Protein AF-A0A6J6P4S2-F1 (afdb_monomer)

Structure (mmCIF, N/CA/C/O backbone):
data_AF-A0A6J6P4S2-F1
#
_entry.id   AF-A0A6J6P4S2-F1
#
loop_
_atom_site.group_PDB
_atom_site.id
_atom_site.type_symbol
_atom_site.label_atom_id
_atom_site.label_alt_id
_atom_site.label_comp_id
_atom_site.label_asym_id
_atom_site.label_entity_id
_atom_site.label_seq_id
_atom_site.pdbx_PDB_ins_code
_atom_site.Cartn_x
_atom_site.Cartn_y
_atom_site.Cartn_z
_atom_site.occupancy
_atom_site.B_iso_or_equiv
_atom_site.auth_seq_id
_atom_site.auth_comp_id
_atom_site.auth_asym_id
_atom_site.auth_atom_id
_atom_site.pdbx_PDB_model_num
ATOM 1 N N . MET A 1 1 ? 9.808 19.363 -23.163 1.00 36.25 1 MET A N 1
ATOM 2 C CA . MET A 1 1 ? 9.182 18.756 -21.970 1.00 36.25 1 MET A CA 1
ATOM 3 C C . MET A 1 1 ? 8.157 17.735 -22.447 1.00 36.25 1 MET A C 1
ATOM 5 O O . MET A 1 1 ? 7.124 18.127 -22.968 1.00 36.25 1 MET A O 1
ATOM 9 N N . SER A 1 2 ? 8.494 16.445 -22.416 1.00 40.38 2 SER A N 1
ATOM 10 C CA . SER A 1 2 ? 7.607 15.367 -22.874 1.00 40.38 2 SER A CA 1
ATOM 11 C C . SER A 1 2 ? 6.705 14.956 -21.709 1.00 40.38 2 SER A C 1
ATOM 13 O O . SER A 1 2 ? 7.163 14.273 -20.796 1.00 40.38 2 SER A O 1
ATOM 15 N N . ASN A 1 3 ? 5.440 15.380 -21.730 1.00 46.91 3 ASN A N 1
ATOM 16 C CA . ASN A 1 3 ? 4.403 14.812 -20.868 1.00 46.91 3 ASN A CA 1
ATOM 17 C C . ASN A 1 3 ? 4.310 13.310 -21.174 1.00 46.91 3 ASN A C 1
ATOM 19 O O . ASN A 1 3 ? 3.994 12.947 -22.310 1.00 46.91 3 ASN A O 1
ATOM 23 N N . GLY A 1 4 ? 4.621 12.461 -20.188 1.00 50.09 4 GLY A N 1
ATOM 24 C CA . GLY A 1 4 ? 4.665 10.996 -20.289 1.00 50.09 4 GLY A CA 1
ATOM 25 C C . GLY A 1 4 ? 3.304 10.372 -20.599 1.00 50.09 4 GLY A C 1
ATOM 26 O O . GLY A 1 4 ? 2.688 9.734 -19.755 1.00 50.09 4 GLY A O 1
ATOM 27 N N . SER A 1 5 ? 2.820 10.577 -21.819 1.00 51.53 5 SER A N 1
ATOM 28 C CA . SER A 1 5 ? 1.611 9.961 -22.347 1.00 51.53 5 SER A CA 1
ATOM 29 C C . SER A 1 5 ? 1.979 8.582 -22.885 1.00 51.53 5 SER A C 1
ATOM 31 O O . SER A 1 5 ? 2.667 8.465 -23.898 1.00 51.53 5 SER A O 1
ATOM 33 N N . VAL A 1 6 ? 1.531 7.523 -22.206 1.00 58.12 6 VAL A N 1
ATOM 34 C CA . VAL A 1 6 ? 1.557 6.167 -22.768 1.00 58.12 6 VAL A CA 1
ATOM 35 C C . VAL A 1 6 ? 0.543 6.150 -23.912 1.00 58.12 6 VAL A C 1
ATOM 37 O O . VAL A 1 6 ? -0.662 6.106 -23.688 1.00 58.12 6 VAL A O 1
ATOM 40 N N . LYS A 1 7 ? 1.029 6.292 -25.149 1.00 63.91 7 LYS A N 1
ATOM 41 C CA . LYS A 1 7 ? 0.188 6.344 -26.359 1.00 63.91 7 LYS A CA 1
ATOM 42 C C . LYS A 1 7 ? -0.118 4.964 -26.944 1.00 63.91 7 LYS A C 1
ATOM 44 O O . LYS A 1 7 ? -0.935 4.863 -27.857 1.00 63.91 7 LYS A O 1
ATOM 49 N N . SER A 1 8 ? 0.542 3.913 -26.460 1.00 71.56 8 SER A N 1
ATOM 50 C CA . SER A 1 8 ? 0.258 2.541 -26.871 1.00 71.56 8 SER A CA 1
ATOM 51 C C . SER A 1 8 ? -0.998 2.026 -26.171 1.00 71.56 8 SER A C 1
ATOM 53 O O . SER A 1 8 ? -1.245 2.307 -24.998 1.00 71.56 8 SER A O 1
ATOM 55 N N . LYS A 1 9 ? -1.808 1.252 -26.899 1.00 79.62 9 LYS A N 1
ATOM 56 C CA . LYS A 1 9 ? -2.902 0.502 -26.279 1.00 79.62 9 LYS A CA 1
ATOM 57 C C . LYS A 1 9 ? -2.295 -0.565 -25.358 1.00 79.62 9 LYS A C 1
ATOM 59 O O . LYS A 1 9 ? -1.359 -1.240 -25.793 1.00 79.62 9 LYS A O 1
ATOM 64 N N . PRO A 1 10 ? -2.806 -0.740 -24.127 1.00 85.31 10 PRO A N 1
ATOM 65 C CA . PRO A 1 10 ? -2.378 -1.835 -23.270 1.00 85.31 10 PRO A CA 1
ATOM 66 C C . PRO A 1 10 ? -2.580 -3.177 -23.977 1.00 85.31 10 PRO A C 1
ATOM 68 O O . PRO A 1 10 ? -3.639 -3.419 -24.556 1.00 85.31 10 PRO A O 1
ATOM 71 N N . VAL A 1 11 ? -1.572 -4.047 -23.915 1.00 87.69 11 VAL A N 1
ATOM 72 C CA . VAL A 1 11 ? -1.659 -5.420 -24.443 1.00 87.69 11 VAL A CA 1
ATOM 73 C C . VAL A 1 11 ? -2.612 -6.272 -23.596 1.00 87.69 11 VAL A C 1
ATOM 75 O O . VAL A 1 11 ? -3.250 -7.189 -24.104 1.00 87.69 11 VAL A O 1
ATOM 78 N N . SER A 1 12 ? -2.753 -5.946 -22.309 1.00 88.75 12 SER A N 1
ATOM 79 C CA . SER A 1 12 ? -3.720 -6.562 -21.402 1.00 88.75 12 SER A CA 1
ATOM 80 C C . SER A 1 12 ? -4.215 -5.566 -20.350 1.00 88.75 12 SER A C 1
ATOM 82 O O . SER A 1 12 ? -3.579 -4.542 -20.092 1.00 88.75 12 SER A O 1
ATOM 84 N N . LEU A 1 13 ? -5.378 -5.865 -19.767 1.00 90.56 13 LEU A N 1
ATOM 85 C CA . LEU A 1 13 ? -5.999 -5.109 -18.682 1.00 90.56 13 LEU A CA 1
ATOM 86 C C . LEU A 1 13 ? -6.440 -6.094 -17.602 1.00 90.56 13 LEU A C 1
ATOM 88 O O . LEU A 1 13 ? -7.450 -6.780 -17.748 1.00 90.56 13 LEU A O 1
ATOM 92 N N . GLU A 1 14 ? -5.671 -6.170 -16.522 1.00 92.75 14 GLU A N 1
ATOM 93 C CA . GLU A 1 14 ? -5.964 -7.093 -15.431 1.00 92.75 14 GLU A CA 1
ATOM 94 C C . GLU A 1 14 ? -6.946 -6.480 -14.427 1.00 92.75 14 GLU A C 1
ATOM 96 O O . GLU A 1 14 ? -6.830 -5.301 -14.082 1.00 92.75 14 GLU A O 1
ATOM 101 N N . PRO A 1 15 ? -7.873 -7.274 -13.868 1.00 91.19 15 PRO A N 1
ATOM 102 C CA . PRO A 1 15 ? -8.860 -6.775 -12.912 1.00 91.19 15 PRO A CA 1
ATOM 103 C C . PRO A 1 15 ? -8.263 -6.470 -11.528 1.00 91.19 15 PRO A C 1
ATOM 105 O O . PRO A 1 15 ? -8.919 -5.850 -10.693 1.00 91.19 15 PRO A O 1
ATOM 108 N N . LYS A 1 1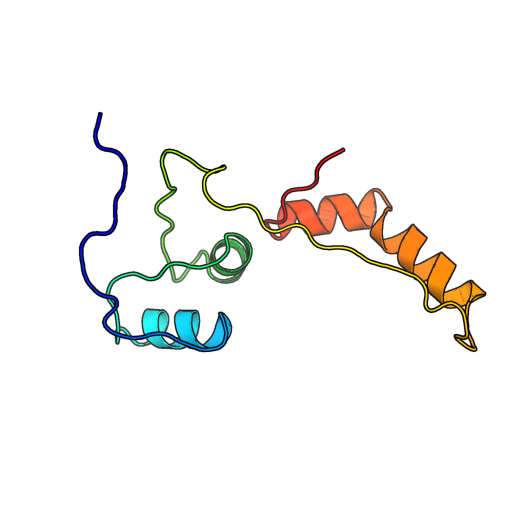6 ? -7.048 -6.957 -11.242 1.00 91.88 16 LYS A N 1
ATOM 109 C CA . LYS A 1 16 ? -6.364 -6.816 -9.950 1.00 91.88 16 LYS A CA 1
ATOM 110 C C . LYS A 1 16 ? -4.873 -6.579 -10.165 1.00 91.88 16 LYS A C 1
ATOM 112 O O . LYS A 1 16 ? -4.260 -7.243 -10.998 1.00 91.88 16 LYS A O 1
ATOM 117 N N . ALA A 1 17 ? -4.273 -5.733 -9.327 1.00 91.25 17 ALA A N 1
ATOM 118 C CA . ALA A 1 17 ? -2.838 -5.432 -9.364 1.00 91.25 17 ALA A CA 1
ATOM 119 C C . ALA A 1 17 ? -1.950 -6.687 -9.253 1.00 91.25 17 ALA A C 1
ATOM 121 O O . ALA A 1 17 ? -0.921 -6.784 -9.914 1.00 91.25 17 ALA A O 1
ATOM 122 N N . SER A 1 18 ? -2.376 -7.703 -8.492 1.00 92.19 18 SER A N 1
ATOM 123 C CA . SER A 1 18 ? -1.636 -8.966 -8.384 1.00 92.19 18 SER A CA 1
ATOM 124 C C . SER A 1 18 ? -1.502 -9.706 -9.720 1.00 92.19 18 SER A C 1
ATOM 126 O O . SER A 1 18 ? -0.479 -10.340 -9.955 1.00 92.19 18 SER A O 1
ATOM 128 N N . GLY A 1 19 ? -2.512 -9.619 -10.596 1.00 95.19 19 GLY A N 1
ATOM 129 C CA . GLY A 1 19 ? -2.449 -10.188 -11.946 1.00 95.19 19 GLY A CA 1
ATOM 130 C C . GLY A 1 19 ? -1.462 -9.430 -12.830 1.00 95.19 19 GLY A C 1
ATOM 131 O O . GLY A 1 19 ? -0.654 -10.049 -13.516 1.00 95.19 19 GLY A O 1
ATOM 132 N N . VAL A 1 20 ? -1.457 -8.094 -12.730 1.00 95.19 20 VAL A N 1
ATOM 133 C CA . VAL A 1 20 ? -0.499 -7.230 -13.441 1.00 95.19 20 VAL A CA 1
ATOM 134 C C . VAL A 1 20 ? 0.941 -7.614 -13.091 1.00 95.19 20 VAL A C 1
ATOM 136 O O . VAL A 1 20 ? 1.758 -7.839 -13.981 1.00 95.19 20 VAL A O 1
ATOM 139 N N . ILE A 1 21 ? 1.241 -7.741 -11.793 1.00 95.31 21 ILE A N 1
ATOM 140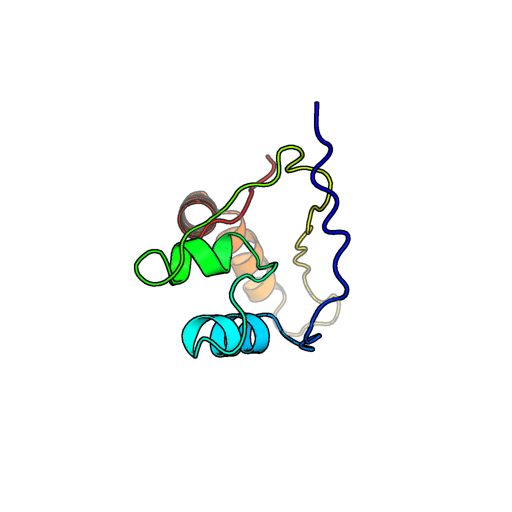 C CA . ILE A 1 21 ? 2.571 -8.128 -11.307 1.00 95.31 21 ILE A CA 1
ATOM 141 C C . ILE A 1 21 ? 2.948 -9.530 -11.790 1.00 95.31 21 ILE A C 1
ATOM 143 O O . ILE A 1 21 ? 4.063 -9.719 -12.267 1.00 95.31 21 ILE A O 1
ATOM 147 N N . ALA A 1 22 ? 2.032 -10.500 -11.722 1.00 94.75 22 ALA A N 1
ATOM 148 C CA . ALA A 1 22 ? 2.308 -11.860 -12.176 1.00 94.75 22 ALA A CA 1
ATOM 149 C C . ALA A 1 22 ? 2.705 -11.905 -13.660 1.00 94.75 22 ALA A C 1
ATOM 151 O O . ALA A 1 22 ? 3.667 -12.589 -14.005 1.00 94.75 22 ALA A O 1
ATOM 152 N N . LYS A 1 23 ? 2.009 -11.163 -14.529 1.00 95.12 23 LYS A N 1
ATOM 153 C CA . LYS A 1 23 ? 2.325 -11.094 -15.964 1.00 95.12 23 LYS A CA 1
ATOM 154 C C . LYS A 1 23 ? 3.659 -10.419 -16.246 1.00 95.12 23 LYS A C 1
ATOM 156 O O . LYS A 1 23 ? 4.436 -10.919 -17.054 1.00 95.1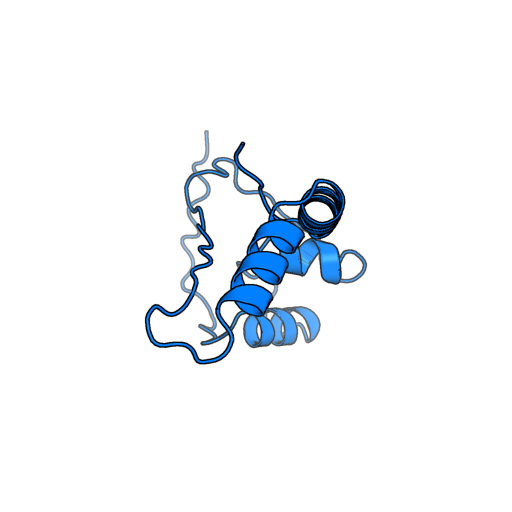2 23 LYS A O 1
ATOM 161 N N . LEU A 1 24 ? 3.950 -9.324 -15.543 1.00 95.00 24 LEU A N 1
ATOM 162 C CA . LEU A 1 24 ? 5.242 -8.647 -15.642 1.00 95.00 24 LEU A CA 1
ATOM 163 C C . LEU A 1 24 ? 6.389 -9.585 -15.237 1.00 95.00 24 LEU A C 1
ATOM 165 O O . LEU A 1 24 ? 7.379 -9.697 -15.950 1.00 95.00 24 LEU A O 1
ATOM 169 N N . MET A 1 25 ? 6.240 -10.306 -14.123 1.00 93.19 25 MET A N 1
ATOM 170 C CA . MET A 1 25 ? 7.262 -11.241 -13.637 1.00 93.19 25 MET A CA 1
ATOM 171 C C . MET A 1 25 ? 7.462 -12.453 -14.555 1.00 93.19 25 MET A C 1
ATOM 173 O O . MET A 1 25 ? 8.562 -12.994 -14.611 1.00 93.19 25 MET A O 1
ATOM 177 N N . GLN A 1 26 ? 6.415 -12.879 -15.264 1.00 94.75 26 GLN A N 1
ATOM 178 C CA . GLN A 1 26 ? 6.477 -13.957 -16.256 1.00 94.75 26 GLN A CA 1
ATOM 179 C C . GLN A 1 26 ? 6.995 -13.487 -17.625 1.00 94.75 26 GLN A C 1
ATOM 181 O O . GLN A 1 26 ? 7.203 -14.317 -18.506 1.00 94.75 26 GLN A O 1
ATOM 186 N N . GLY A 1 27 ? 7.216 -12.180 -17.815 1.00 93.06 27 GLY A N 1
ATOM 187 C CA . GLY A 1 27 ? 7.669 -11.616 -19.087 1.00 93.06 27 GLY A CA 1
ATOM 188 C C . GLY A 1 27 ? 6.588 -11.569 -20.170 1.00 93.06 27 GLY A C 1
ATOM 189 O O . GLY A 1 27 ? 6.909 -11.413 -21.342 1.00 93.06 27 GLY A O 1
ATOM 190 N N . GLU A 1 28 ? 5.307 -11.688 -19.805 1.00 94.19 28 GLU A N 1
ATOM 191 C CA . GLU A 1 28 ? 4.195 -11.527 -20.756 1.00 94.19 28 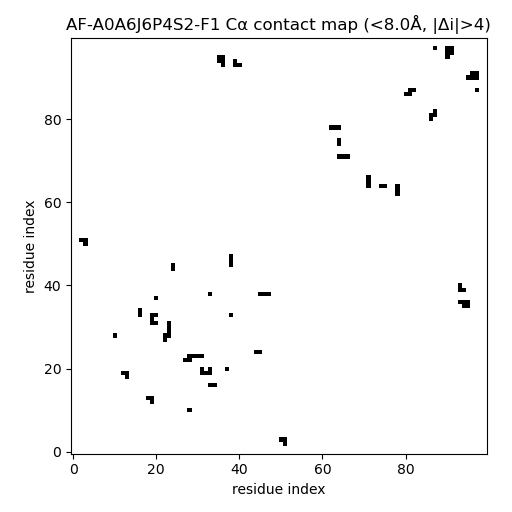GLU A CA 1
ATOM 192 C C . GLU A 1 28 ? 4.045 -10.073 -21.236 1.00 94.19 28 GLU A C 1
ATOM 194 O O . GLU A 1 28 ? 3.429 -9.813 -22.270 1.00 94.19 28 GLU A O 1
ATOM 199 N N . VAL A 1 29 ? 4.582 -9.119 -20.470 1.00 93.31 29 VAL A N 1
ATOM 200 C CA . VAL A 1 29 ? 4.648 -7.694 -20.805 1.00 93.31 29 VAL A CA 1
ATOM 201 C C . VAL A 1 29 ? 6.006 -7.127 -20.400 1.00 93.31 29 VAL A C 1
ATOM 203 O O . VAL A 1 29 ? 6.561 -7.521 -19.376 1.00 93.31 29 VAL A O 1
ATOM 206 N N . ASP A 1 30 ? 6.508 -6.150 -21.157 1.00 90.94 30 ASP A N 1
ATOM 207 C CA . ASP A 1 30 ? 7.793 -5.492 -20.866 1.00 90.94 30 ASP A CA 1
ATOM 208 C C . ASP A 1 30 ? 7.699 -4.450 -19.740 1.00 90.94 30 ASP A C 1
ATOM 210 O O . ASP A 1 30 ? 8.682 -4.132 -19.071 1.00 90.94 30 ASP A O 1
ATOM 214 N N . ALA A 1 31 ? 6.511 -3.871 -19.553 1.00 92.38 31 ALA A N 1
ATOM 215 C CA . ALA A 1 31 ? 6.243 -2.837 -18.565 1.00 92.38 31 ALA A CA 1
ATOM 216 C C . ALA A 1 31 ? 4.781 -2.882 -18.119 1.00 92.38 31 ALA A C 1
ATOM 218 O O . ALA A 1 31 ? 3.891 -3.277 -18.875 1.00 92.38 31 ALA A O 1
ATOM 219 N N . ALA A 1 32 ? 4.528 -2.421 -16.897 1.00 92.62 32 ALA A N 1
ATOM 220 C CA . ALA A 1 32 ? 3.187 -2.337 -16.351 1.00 92.62 32 ALA A CA 1
ATOM 221 C C . ALA A 1 32 ? 3.012 -1.116 -15.442 1.00 92.62 32 ALA A C 1
ATOM 223 O O . ALA A 1 32 ? 3.950 -0.683 -14.775 1.00 92.62 32 ALA A O 1
ATOM 224 N N . ILE A 1 33 ? 1.789 -0.585 -15.395 1.00 90.38 33 ILE A N 1
ATOM 225 C CA . ILE A 1 33 ? 1.400 0.445 -14.428 1.00 90.38 33 ILE A CA 1
ATOM 226 C C . ILE A 1 33 ? 0.970 -0.271 -13.148 1.00 90.38 33 ILE A C 1
ATOM 228 O O . ILE A 1 33 ? 0.007 -1.036 -13.154 1.00 90.38 33 ILE A O 1
ATOM 232 N N . VAL A 1 34 ? 1.699 -0.033 -12.061 1.00 90.50 34 VAL A N 1
ATOM 233 C CA . VAL A 1 34 ? 1.516 -0.701 -10.764 1.00 90.50 34 VAL A CA 1
ATOM 234 C C . VAL A 1 34 ? 1.572 0.319 -9.629 1.00 90.50 34 VAL A C 1
ATOM 236 O O . VAL A 1 34 ? 1.956 1.470 -9.842 1.00 90.50 34 VAL A O 1
ATOM 239 N N . TYR A 1 35 ? 1.194 -0.084 -8.416 1.00 90.69 35 TYR A N 1
ATOM 240 C CA . TYR A 1 35 ? 1.365 0.774 -7.248 1.00 90.69 35 TYR A CA 1
ATOM 241 C C . TYR A 1 35 ? 2.818 0.750 -6.765 1.00 90.69 35 TYR A C 1
ATOM 243 O O . TYR A 1 35 ? 3.484 -0.284 -6.809 1.00 90.69 35 TYR A O 1
ATOM 251 N N . HIS A 1 36 ? 3.288 1.862 -6.196 1.00 91.44 36 HIS A N 1
ATOM 252 C CA . HIS A 1 36 ? 4.619 1.934 -5.582 1.00 91.44 36 HIS A CA 1
ATOM 253 C C . HIS A 1 36 ? 4.818 0.866 -4.485 1.00 91.44 36 HIS A C 1
ATOM 255 O O . HIS A 1 36 ? 5.894 0.289 -4.343 1.00 91.44 36 HIS A O 1
ATOM 261 N N . THR A 1 37 ? 3.756 0.507 -3.756 1.00 92.88 37 THR A N 1
ATOM 262 C CA . THR A 1 37 ? 3.784 -0.582 -2.764 1.00 92.88 37 THR A CA 1
ATOM 263 C C . THR A 1 37 ? 4.160 -1.938 -3.374 1.00 92.88 37 THR A C 1
ATOM 265 O O . THR A 1 37 ? 4.825 -2.744 -2.721 1.00 92.88 37 THR A O 1
ATOM 268 N N . ASP A 1 38 ? 3.769 -2.200 -4.627 1.00 93.75 38 ASP A N 1
ATOM 269 C CA . ASP A 1 38 ? 4.131 -3.431 -5.334 1.00 93.75 38 ASP A CA 1
ATOM 270 C C . ASP A 1 38 ? 5.616 -3.437 -5.716 1.00 93.75 38 ASP A C 1
ATOM 272 O O . ASP A 1 38 ? 6.268 -4.480 -5.623 1.00 93.75 38 ASP A O 1
ATOM 276 N N . VAL A 1 39 ? 6.169 -2.272 -6.069 1.00 93.38 39 VAL A N 1
ATOM 277 C CA . VAL A 1 39 ? 7.608 -2.084 -6.304 1.00 93.38 39 VAL A CA 1
ATOM 278 C C . VAL A 1 39 ? 8.394 -2.346 -5.030 1.00 93.38 39 VAL A C 1
ATOM 280 O O . VAL A 1 39 ? 9.293 -3.178 -5.045 1.00 93.38 39 VAL A O 1
ATOM 283 N N . VAL A 1 40 ? 8.034 -1.720 -3.906 1.00 94.31 40 VAL A N 1
ATOM 284 C CA . VAL A 1 40 ? 8.727 -1.927 -2.622 1.00 94.31 40 VAL A CA 1
ATOM 285 C C . VAL A 1 40 ? 8.753 -3.412 -2.241 1.00 94.31 40 VAL A C 1
ATOM 287 O O . VAL A 1 40 ? 9.799 -3.948 -1.854 1.00 94.31 40 VAL A O 1
ATOM 290 N N . LYS A 1 41 ? 7.623 -4.111 -2.410 1.00 93.94 41 LYS A N 1
ATOM 291 C CA . LYS A 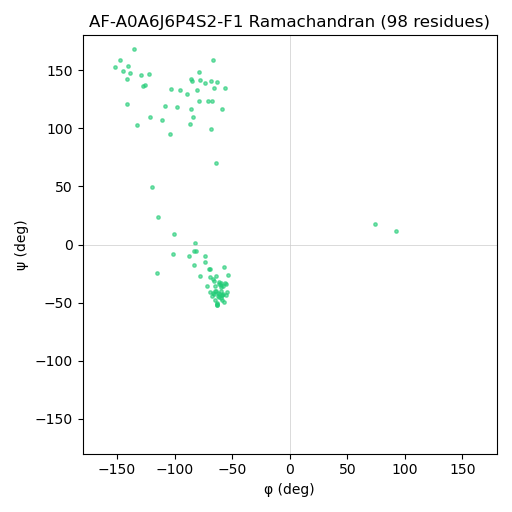1 41 ? 7.510 -5.548 -2.126 1.00 93.94 41 LYS A CA 1
ATOM 292 C C . LYS A 1 41 ? 8.379 -6.412 -3.048 1.00 93.94 41 LYS A C 1
ATOM 294 O O . LYS A 1 41 ? 8.916 -7.417 -2.591 1.00 93.94 41 LYS A O 1
ATOM 299 N N . ASN A 1 42 ? 8.533 -6.026 -4.315 1.00 93.56 42 ASN A N 1
ATOM 300 C CA . ASN A 1 42 ? 9.216 -6.811 -5.349 1.00 93.56 42 ASN A CA 1
ATOM 301 C C . ASN A 1 42 ? 10.507 -6.145 -5.869 1.00 93.56 42 ASN A C 1
ATOM 303 O O . ASN A 1 42 ? 10.953 -6.456 -6.971 1.00 93.56 42 ASN A O 1
ATOM 307 N N . HIS A 1 43 ? 11.139 -5.266 -5.084 1.00 90.94 43 HIS A N 1
ATOM 308 C CA . HIS A 1 43 ? 12.233 -4.371 -5.511 1.00 90.94 43 HIS A CA 1
ATOM 309 C C . HIS A 1 43 ? 13.465 -5.071 -6.108 1.00 90.94 43 HIS A C 1
ATOM 311 O O . HIS A 1 43 ? 14.277 -4.440 -6.776 1.00 90.94 43 HIS A O 1
ATOM 317 N N . LYS A 1 44 ? 13.637 -6.371 -5.846 1.00 93.38 44 LYS A N 1
ATOM 318 C CA . LYS A 1 44 ? 14.730 -7.183 -6.409 1.00 93.38 44 LYS A CA 1
ATOM 319 C C . LYS A 1 44 ? 14.436 -7.712 -7.812 1.00 93.38 44 LYS A C 1
ATOM 321 O O . LYS A 1 44 ? 15.352 -8.178 -8.476 1.00 93.38 44 LYS A O 1
ATOM 326 N N . LEU A 1 45 ? 13.167 -7.714 -8.213 1.00 92.19 45 LEU A N 1
ATOM 327 C CA . LEU A 1 45 ? 12.670 -8.392 -9.411 1.00 92.19 45 LEU A CA 1
ATOM 328 C C . LEU A 1 45 ? 12.137 -7.410 -10.452 1.00 92.19 45 LEU A C 1
ATOM 330 O O . LEU A 1 45 ? 12.118 -7.739 -11.632 1.00 92.19 45 LEU A O 1
ATOM 334 N N . ILE A 1 46 ? 11.720 -6.213 -10.030 1.00 92.50 46 ILE A N 1
ATOM 335 C CA . ILE A 1 46 ? 11.193 -5.187 -10.930 1.00 92.50 46 ILE A CA 1
ATOM 336 C C . ILE A 1 46 ? 11.885 -3.847 -10.698 1.00 92.50 46 ILE A C 1
ATOM 338 O O . ILE A 1 46 ? 12.238 -3.496 -9.572 1.00 92.50 46 ILE A O 1
ATOM 342 N N . LYS A 1 47 ? 12.062 -3.092 -11.783 1.00 91.31 47 LYS A N 1
ATOM 343 C CA . LYS A 1 47 ? 12.616 -1.738 -11.769 1.00 91.31 47 LYS A CA 1
ATOM 344 C C . LYS A 1 47 ? 11.491 -0.724 -11.936 1.00 91.31 47 LYS A C 1
ATOM 346 O O . LYS A 1 47 ? 10.657 -0.865 -12.826 1.00 91.31 47 LYS A O 1
ATOM 351 N N . GLU A 1 48 ? 11.502 0.312 -11.110 1.00 91.19 48 GLU A N 1
ATOM 352 C CA . GLU A 1 48 ? 10.543 1.412 -11.197 1.00 91.19 48 GLU A CA 1
ATOM 353 C C . GLU A 1 48 ? 10.993 2.475 -12.203 1.00 91.19 48 GLU A C 1
ATOM 355 O O . GLU A 1 48 ? 12.176 2.819 -12.290 1.00 91.19 48 GLU A O 1
ATOM 360 N N . ILE A 1 49 ? 10.027 3.006 -12.951 1.00 89.75 49 ILE A N 1
ATOM 361 C CA . ILE A 1 49 ? 10.167 4.229 -13.738 1.00 89.75 49 ILE A CA 1
ATOM 362 C C . ILE A 1 49 ? 9.103 5.188 -13.217 1.00 89.75 49 ILE A C 1
ATOM 364 O O . ILE A 1 49 ? 7.909 4.964 -13.414 1.00 89.75 49 ILE A O 1
ATOM 368 N N . GLU A 1 50 ? 9.533 6.237 -12.521 1.00 84.56 50 GLU A N 1
ATOM 369 C CA . GLU A 1 50 ? 8.610 7.219 -11.961 1.00 84.56 50 GLU A CA 1
ATOM 370 C C . GLU A 1 50 ? 8.026 8.115 -13.060 1.00 84.56 50 GLU A C 1
ATOM 372 O O . GLU A 1 50 ? 8.733 8.583 -13.958 1.00 84.56 50 GLU A O 1
ATOM 377 N N . PHE A 1 51 ? 6.730 8.409 -12.961 1.00 82.12 51 PHE A N 1
ATOM 378 C CA . PHE A 1 51 ? 6.119 9.452 -13.778 1.00 82.12 51 PHE A CA 1
ATOM 379 C C . PHE A 1 51 ? 6.642 10.828 -13.356 1.00 82.12 51 PHE A C 1
ATOM 381 O O . PHE A 1 51 ? 6.766 11.118 -12.166 1.00 82.12 51 PHE A O 1
ATOM 388 N N . SER A 1 52 ? 6.889 11.705 -14.335 1.00 84.00 52 SER A N 1
ATOM 389 C CA . SER A 1 52 ? 7.300 13.092 -14.073 1.00 84.00 52 SER A CA 1
ATOM 390 C C . SER A 1 52 ? 6.264 13.856 -13.246 1.00 84.00 52 SER A C 1
ATOM 392 O O . SER A 1 52 ? 6.624 14.686 -12.416 1.00 84.00 52 SER A O 1
ATOM 394 N N . ASP A 1 53 ? 4.981 13.558 -13.463 1.00 82.75 53 ASP A N 1
ATOM 395 C CA . ASP A 1 53 ? 3.879 14.036 -12.635 1.00 82.75 53 ASP A CA 1
ATOM 396 C C . ASP A 1 53 ? 3.381 12.902 -11.729 1.00 82.75 53 ASP A C 1
ATOM 398 O O . ASP A 1 53 ? 2.555 12.077 -12.121 1.00 82.75 53 ASP A O 1
ATOM 402 N N . ARG A 1 54 ? 3.892 12.867 -10.494 1.00 73.62 54 ARG A N 1
ATOM 403 C CA . ARG A 1 54 ? 3.492 11.884 -9.475 1.00 73.62 54 ARG A CA 1
ATOM 404 C C . ARG A 1 54 ? 2.102 12.141 -8.887 1.00 73.62 54 ARG A C 1
ATOM 406 O O . ARG A 1 54 ? 1.593 11.289 -8.164 1.00 73.62 54 ARG A O 1
ATOM 413 N N . PHE A 1 55 ? 1.484 13.285 -9.178 1.00 72.56 55 PHE A N 1
ATOM 414 C CA . PHE A 1 55 ? 0.161 13.648 -8.668 1.00 72.56 55 PHE A CA 1
ATOM 415 C C . PHE A 1 55 ? -0.952 1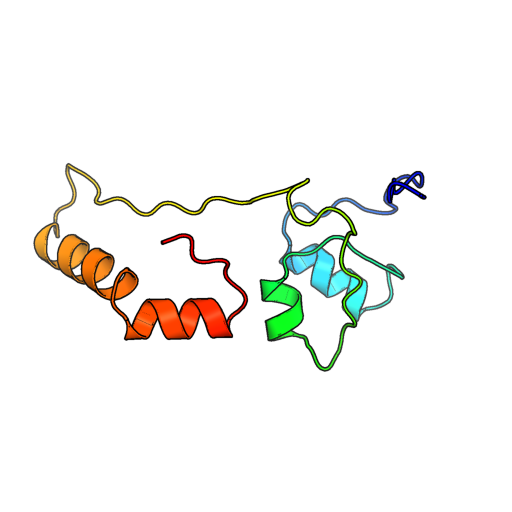3.439 -9.696 1.00 72.56 55 PHE A C 1
ATOM 417 O O . PHE A 1 55 ? -2.126 13.491 -9.325 1.00 72.56 55 PHE A O 1
ATOM 424 N N . ALA A 1 56 ? -0.600 13.119 -10.946 1.00 71.50 56 ALA A N 1
ATOM 425 C CA . ALA A 1 56 ? -1.545 12.763 -12.003 1.00 71.50 56 ALA A CA 1
ATOM 426 C C . ALA A 1 56 ? -2.495 11.617 -11.604 1.00 71.50 56 ALA A C 1
ATOM 428 O O . ALA A 1 56 ? -3.613 11.532 -12.108 1.00 71.50 56 ALA A O 1
ATOM 429 N N . SER A 1 57 ? -2.071 10.746 -10.681 1.00 70.94 57 SER A N 1
ATOM 430 C CA . SER A 1 57 ? -2.918 9.723 -10.075 1.00 70.94 57 SER A CA 1
ATOM 431 C C . SER A 1 57 ? -2.598 9.582 -8.589 1.00 70.94 57 SER A C 1
ATOM 433 O O . SER A 1 57 ? -1.470 9.274 -8.213 1.00 70.94 57 SER A O 1
ATOM 435 N N . SER A 1 58 ? -3.597 9.801 -7.729 1.00 77.25 58 SER A N 1
ATOM 436 C CA . SER A 1 58 ? -3.482 9.583 -6.283 1.00 77.25 58 SER A CA 1
ATOM 437 C C . SER A 1 58 ? -4.590 8.656 -5.793 1.00 77.25 58 SER A C 1
ATOM 439 O O . SER A 1 58 ? -5.748 8.785 -6.185 1.00 77.25 5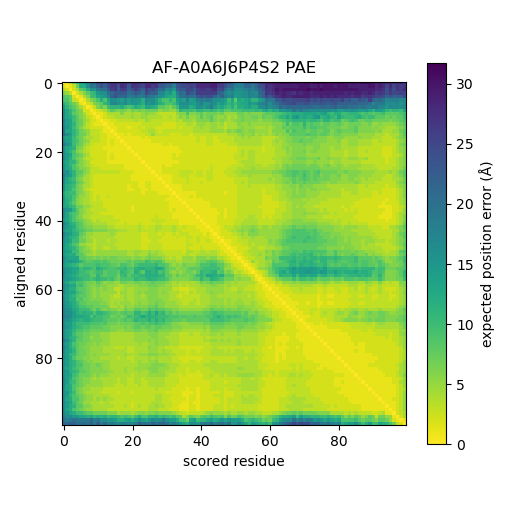8 SER A O 1
ATOM 441 N N . THR A 1 59 ? -4.234 7.707 -4.923 1.00 82.19 59 THR A N 1
ATOM 442 C CA . THR A 1 59 ? -5.193 6.796 -4.282 1.00 82.19 59 THR A CA 1
ATOM 443 C C . THR A 1 59 ? -5.331 7.173 -2.813 1.00 82.19 59 THR A C 1
ATOM 445 O O . THR A 1 59 ? -4.354 7.137 -2.067 1.00 82.19 59 THR A O 1
ATOM 448 N N . ARG A 1 60 ? -6.543 7.546 -2.389 1.00 87.56 60 ARG A N 1
ATOM 449 C CA . ARG A 1 60 ? -6.857 7.831 -0.983 1.00 87.56 60 ARG A CA 1
ATOM 450 C C . ARG A 1 60 ? -7.506 6.609 -0.344 1.00 87.56 60 ARG A C 1
ATOM 452 O O . ARG A 1 60 ? -8.581 6.192 -0.762 1.00 87.56 60 ARG A O 1
ATOM 459 N N . TYR A 1 61 ? -6.856 6.067 0.682 1.00 88.81 61 TYR A N 1
ATOM 460 C CA . TYR A 1 61 ? -7.387 4.976 1.495 1.00 88.81 61 TYR A CA 1
ATOM 461 C C . TYR A 1 61 ? -8.064 5.542 2.743 1.00 88.81 61 TYR A C 1
ATOM 463 O O . TYR A 1 61 ? -7.509 6.401 3.426 1.00 88.81 61 TYR A O 1
ATOM 471 N N . SE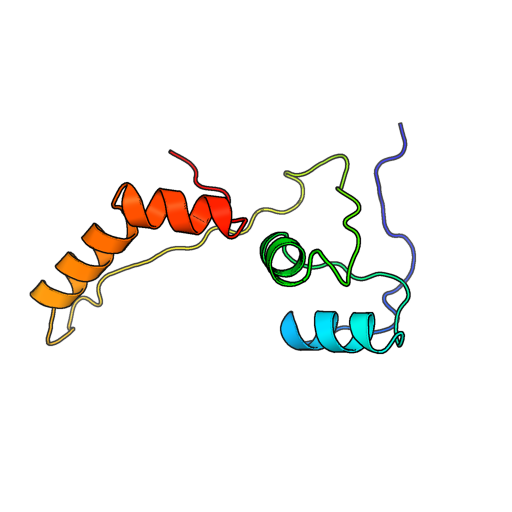R A 1 62 ? -9.266 5.061 3.047 1.00 91.56 62 SER A N 1
ATOM 472 C CA . SER A 1 62 ? -10.030 5.474 4.224 1.00 91.56 62 SER A CA 1
ATOM 473 C C . SER A 1 62 ? -10.362 4.271 5.095 1.00 91.56 62 SER A C 1
ATOM 475 O O . SER A 1 62 ? -10.584 3.171 4.596 1.00 91.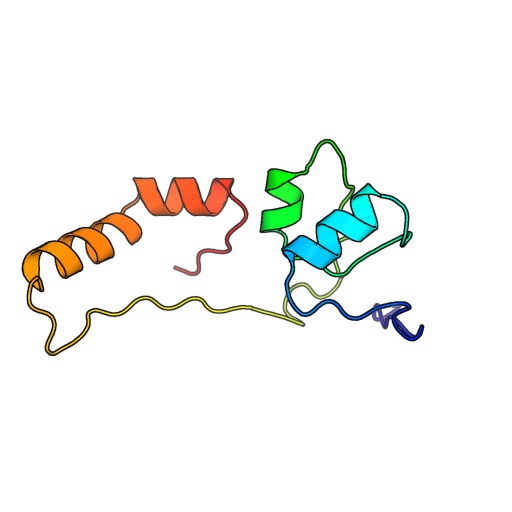56 62 SER A O 1
ATOM 477 N N . ILE A 1 63 ? -10.406 4.496 6.406 1.00 93.19 63 ILE A N 1
ATOM 478 C CA . ILE A 1 63 ? -10.818 3.511 7.404 1.00 93.19 63 ILE A CA 1
ATOM 479 C C . ILE A 1 63 ? -11.912 4.126 8.279 1.00 93.19 63 ILE A C 1
ATOM 481 O O . ILE A 1 63 ? -11.807 5.284 8.686 1.00 93.19 63 ILE A O 1
ATOM 485 N N . ALA A 1 64 ? -12.964 3.358 8.558 1.00 94.25 64 ALA A N 1
ATOM 486 C CA . ALA A 1 64 ? -14.103 3.793 9.359 1.00 94.25 64 ALA A CA 1
ATOM 487 C C . ALA A 1 64 ? -14.580 2.674 10.291 1.00 94.25 64 ALA A C 1
ATOM 489 O O . ALA A 1 64 ? -14.399 1.489 10.010 1.00 94.25 64 ALA A O 1
ATOM 490 N N . ILE A 1 65 ? -15.206 3.064 11.403 1.00 96.94 65 ILE A N 1
ATOM 491 C CA . ILE A 1 65 ? -15.866 2.137 12.325 1.00 96.94 65 ILE A CA 1
ATOM 492 C C . ILE A 1 65 ? -17.311 1.962 11.866 1.00 96.94 65 ILE A C 1
ATOM 494 O O . ILE A 1 65 ? -18.028 2.944 11.680 1.00 96.94 65 ILE A O 1
ATOM 498 N N . ILE A 1 66 ? -17.743 0.711 11.731 1.00 96.31 66 ILE A N 1
ATOM 499 C CA . ILE A 1 66 ? -19.125 0.368 11.395 1.00 96.31 66 ILE A CA 1
ATOM 500 C C . ILE A 1 66 ? -20.050 0.748 12.562 1.00 96.31 66 ILE A C 1
ATOM 502 O O . ILE A 1 66 ? -19.841 0.321 13.702 1.00 96.31 66 ILE A O 1
ATOM 506 N N . SER A 1 67 ? -21.052 1.584 12.286 1.00 94.25 67 SER A N 1
ATOM 507 C CA . SER A 1 67 ? -21.865 2.266 13.302 1.00 94.25 67 SER A CA 1
ATOM 508 C C . SER A 1 67 ? -22.727 1.322 14.141 1.00 94.25 67 SER A C 1
ATOM 510 O O . SER A 1 67 ? -22.922 1.592 15.325 1.00 94.25 67 SER A O 1
ATOM 512 N N . ASP A 1 68 ? -23.190 0.209 13.578 1.00 95.06 68 ASP A N 1
ATOM 513 C CA . ASP A 1 68 ? -23.973 -0.854 14.224 1.00 95.06 68 ASP A CA 1
ATOM 514 C C . ASP A 1 68 ? -23.121 -2.083 14.604 1.00 95.06 68 ASP A C 1
ATOM 516 O O . ASP A 1 68 ? -23.634 -3.108 15.056 1.00 95.06 68 ASP A O 1
ATOM 520 N N . GLY A 1 69 ? -21.794 -1.975 14.486 1.00 94.94 69 GLY A N 1
ATOM 521 C CA . GLY A 1 69 ? -20.871 -3.057 14.804 1.00 94.94 69 GLY A CA 1
ATOM 522 C C . GLY A 1 69 ? -20.918 -3.467 16.280 1.00 94.94 69 GLY A C 1
ATOM 523 O O . GLY A 1 69 ? -20.945 -2.629 17.182 1.00 94.94 69 GLY A O 1
ATOM 524 N N . LYS A 1 70 ? -20.846 -4.778 16.540 1.00 96.44 70 LYS A N 1
ATOM 525 C CA . LYS A 1 70 ? -20.905 -5.356 17.898 1.00 96.44 70 LYS A CA 1
ATOM 526 C C . LYS A 1 70 ? -19.659 -5.075 18.753 1.00 96.44 70 LYS A C 1
ATOM 528 O O . LYS A 1 70 ? -19.731 -5.136 19.972 1.00 96.44 70 LYS A O 1
ATOM 533 N N . GLN A 1 71 ? -18.521 -4.757 18.130 1.00 96.94 71 GLN A N 1
ATOM 534 C CA . GLN A 1 71 ? -17.215 -4.618 18.795 1.00 96.94 71 GLN A CA 1
ATOM 535 C C . GLN A 1 71 ? -16.623 -3.204 18.643 1.00 96.94 71 GLN A C 1
ATOM 537 O O . GLN A 1 71 ? -15.471 -3.041 18.244 1.00 96.94 71 GLN A O 1
ATOM 542 N N . LYS A 1 72 ? -17.403 -2.153 18.937 1.00 96.75 72 LYS A N 1
ATOM 543 C CA . LYS A 1 72 ? -16.984 -0.752 18.700 1.00 96.75 72 LYS A CA 1
ATOM 544 C C . LYS A 1 72 ? -15.716 -0.347 19.452 1.00 96.75 72 LYS A C 1
ATOM 546 O O . LYS A 1 72 ? -14.916 0.408 18.907 1.00 96.75 72 LYS A O 1
ATOM 551 N N . ALA A 1 73 ? -15.531 -0.843 20.678 1.00 96.31 73 ALA A N 1
ATOM 552 C CA . ALA A 1 73 ? -14.338 -0.555 21.474 1.00 96.31 73 ALA A CA 1
ATOM 553 C C . ALA A 1 73 ? -13.075 -1.098 20.789 1.00 96.31 73 ALA A C 1
ATOM 555 O O . ALA A 1 73 ? -12.149 -0.338 20.526 1.00 96.31 73 ALA A O 1
ATOM 556 N N . LEU A 1 74 ? -13.093 -2.374 20.389 1.00 97.81 74 LEU A N 1
ATOM 557 C CA . LEU A 1 74 ? -11.989 -2.997 19.658 1.00 97.81 74 LEU A CA 1
ATOM 558 C C . LEU A 1 74 ? -11.744 -2.322 18.301 1.00 97.81 74 LEU A C 1
ATOM 560 O O . LEU A 1 74 ? -10.600 -2.066 17.935 1.00 97.81 74 LEU A O 1
ATOM 564 N N . ALA A 1 75 ? -12.811 -1.983 17.572 1.00 97.88 75 ALA A N 1
ATOM 565 C CA . ALA A 1 75 ? -12.700 -1.256 16.310 1.00 97.88 75 ALA A CA 1
ATOM 566 C C . ALA A 1 75 ? -12.022 0.112 16.494 1.00 97.88 75 ALA A C 1
ATOM 568 O O . ALA A 1 75 ? -11.191 0.497 15.673 1.00 97.88 75 ALA A O 1
ATOM 569 N N . ARG A 1 76 ? -12.328 0.828 17.585 1.00 97.31 76 ARG A N 1
ATOM 570 C CA . ARG A 1 76 ? -11.660 2.090 17.923 1.00 97.31 76 ARG A CA 1
ATOM 571 C C . ARG A 1 76 ? -10.184 1.878 18.232 1.00 97.31 76 ARG A C 1
ATOM 573 O O . ARG A 1 76 ? -9.360 2.539 17.614 1.00 97.31 76 ARG A O 1
ATOM 580 N N . THR A 1 77 ? -9.853 0.892 19.065 1.00 97.88 77 THR A N 1
ATOM 581 C CA . THR A 1 77 ? -8.458 0.519 19.344 1.00 97.88 77 THR A CA 1
ATOM 582 C C . THR A 1 77 ? -7.682 0.204 18.064 1.00 97.88 77 THR A C 1
ATOM 584 O O . THR A 1 77 ? -6.542 0.633 17.920 1.00 97.88 77 THR A O 1
ATOM 587 N N . PHE A 1 78 ? -8.289 -0.499 17.105 1.00 97.50 78 PHE A N 1
ATOM 588 C CA . PHE A 1 78 ? -7.644 -0.798 15.828 1.00 97.50 78 PHE A CA 1
ATOM 589 C C . PHE A 1 78 ? -7.422 0.455 14.969 1.00 97.50 78 PHE A C 1
ATOM 591 O O . PHE A 1 78 ? -6.335 0.639 14.426 1.00 97.50 78 PHE A O 1
ATOM 598 N N . VAL A 1 79 ? -8.417 1.343 14.865 1.00 96.62 79 VAL A N 1
ATOM 599 C CA . VAL A 1 79 ? -8.262 2.617 14.140 1.00 96.62 79 VAL A CA 1
ATOM 600 C C . VAL A 1 79 ? -7.168 3.478 14.773 1.00 96.62 79 VAL A C 1
ATOM 602 O O . VAL A 1 79 ? -6.336 4.030 14.050 1.00 96.62 79 VAL A O 1
ATOM 605 N N . ASP A 1 80 ? -7.129 3.555 16.102 1.00 96.69 80 ASP A N 1
ATOM 606 C CA . ASP A 1 80 ? -6.100 4.292 16.837 1.00 96.69 80 ASP A CA 1
ATOM 607 C C . ASP A 1 80 ? -4.714 3.667 16.616 1.00 96.69 80 ASP A C 1
ATOM 609 O O . ASP A 1 80 ? -3.740 4.378 16.363 1.00 96.69 80 ASP A O 1
ATOM 613 N N . PHE A 1 81 ? -4.626 2.334 16.599 1.00 97.19 81 PHE A N 1
ATOM 614 C CA . PHE A 1 81 ? -3.393 1.621 16.276 1.00 97.19 81 PHE A CA 1
ATOM 615 C C . PHE A 1 81 ? -2.899 1.923 14.858 1.00 97.19 81 PHE A C 1
ATOM 617 O O . PHE A 1 81 ? -1.712 2.202 14.683 1.00 97.19 81 PHE A O 1
ATOM 624 N N . ILE A 1 82 ? -3.770 1.918 13.845 1.00 95.38 82 ILE A N 1
ATOM 625 C CA . ILE A 1 82 ? -3.395 2.254 12.459 1.00 95.38 82 ILE A CA 1
ATOM 626 C C . ILE A 1 82 ? -2.872 3.696 12.354 1.00 95.38 82 ILE A C 1
ATOM 628 O O . ILE A 1 82 ? -1.959 3.961 11.573 1.00 95.38 82 ILE A O 1
ATOM 632 N N . LYS A 1 83 ? -3.392 4.612 13.180 1.00 93.38 83 LYS A N 1
ATOM 633 C CA . LYS A 1 83 ? -2.952 6.016 13.259 1.00 93.38 83 LYS A CA 1
ATOM 634 C C . LYS A 1 83 ? -1.721 6.242 14.144 1.00 93.38 83 LYS A C 1
ATOM 636 O O . LYS A 1 83 ? -1.215 7.360 14.201 1.00 93.38 83 LYS A O 1
ATOM 641 N N . SER A 1 84 ? -1.230 5.216 14.836 1.00 96.44 84 SER A N 1
ATOM 642 C CA . SER A 1 84 ? -0.056 5.335 15.701 1.00 96.44 84 SER A CA 1
ATOM 643 C C . SER A 1 84 ? 1.227 5.611 14.908 1.00 96.44 84 SER A C 1
ATOM 645 O O . SER A 1 84 ? 1.347 5.275 13.726 1.00 96.44 84 SER A O 1
ATOM 647 N N . SER A 1 85 ? 2.237 6.164 15.582 1.00 95.88 85 SER A N 1
ATOM 648 C CA . SER A 1 85 ? 3.563 6.403 14.997 1.00 95.88 85 SER A CA 1
ATOM 649 C C . SER A 1 85 ? 4.216 5.119 14.473 1.00 95.88 85 SER A C 1
ATOM 651 O O . SER A 1 85 ? 4.873 5.144 13.429 1.00 95.88 85 SER A O 1
ATOM 653 N N . GLN A 1 86 ? 4.007 3.990 15.157 1.00 96.75 86 GLN A N 1
ATOM 654 C CA . GLN A 1 86 ? 4.512 2.681 14.747 1.00 96.75 86 GLN A CA 1
ATOM 655 C C . GLN A 1 86 ? 3.906 2.249 13.408 1.00 96.75 86 GLN A C 1
ATOM 657 O O . GLN A 1 86 ? 4.647 1.918 12.478 1.00 96.75 86 GLN A O 1
ATOM 662 N N . SER A 1 87 ? 2.578 2.298 13.292 1.00 95.94 87 SER A N 1
ATOM 663 C CA . SER A 1 87 ? 1.859 1.922 12.072 1.00 95.94 87 SER A CA 1
ATOM 664 C C . SER A 1 87 ? 2.157 2.870 10.918 1.00 95.94 87 SER A C 1
ATOM 666 O O . SER A 1 87 ? 2.455 2.410 9.820 1.00 95.94 87 SER A O 1
ATOM 668 N N . ILE A 1 88 ? 2.190 4.182 11.161 1.00 95.06 88 ILE A N 1
ATOM 669 C CA . ILE A 1 88 ? 2.576 5.173 10.145 1.00 95.06 88 ILE A CA 1
ATOM 670 C C . ILE A 1 88 ? 3.997 4.905 9.635 1.00 95.06 88 ILE A C 1
ATOM 672 O O . ILE A 1 88 ? 4.245 4.940 8.429 1.00 95.06 88 ILE A O 1
ATOM 676 N N . SER A 1 89 ? 4.933 4.597 10.535 1.00 95.75 89 SER A N 1
ATOM 677 C CA . SER A 1 89 ? 6.312 4.276 10.156 1.00 95.75 89 SER A CA 1
ATOM 678 C C . SER A 1 89 ? 6.391 2.994 9.330 1.00 95.75 89 SER A C 1
ATOM 680 O O . SER A 1 89 ? 7.155 2.931 8.369 1.00 95.75 89 SER A O 1
ATOM 682 N N . PHE A 1 90 ? 5.601 1.977 9.682 1.00 95.62 90 PHE A N 1
ATOM 683 C CA . PHE A 1 90 ? 5.490 0.753 8.895 1.00 95.62 90 PHE A CA 1
ATOM 684 C C . PHE A 1 90 ? 4.921 1.031 7.498 1.00 95.62 90 PHE A C 1
ATOM 686 O O . PHE A 1 90 ? 5.564 0.687 6.512 1.00 95.62 90 PHE A O 1
ATOM 693 N N . LEU A 1 91 ? 3.785 1.727 7.404 1.00 94.94 91 LEU A N 1
ATOM 694 C CA . LEU A 1 91 ? 3.130 2.056 6.136 1.00 94.94 91 LEU A CA 1
ATOM 695 C C . LEU A 1 91 ? 4.050 2.853 5.201 1.00 94.94 91 LEU A C 1
ATOM 697 O O . LEU A 1 91 ? 4.151 2.517 4.023 1.00 94.94 91 LEU A O 1
ATOM 701 N N . ARG A 1 92 ? 4.788 3.842 5.726 1.00 94.38 92 ARG A N 1
ATOM 702 C CA . ARG A 1 92 ? 5.797 4.584 4.948 1.00 94.38 92 ARG A CA 1
ATOM 703 C C . ARG A 1 92 ? 6.876 3.663 4.384 1.00 94.38 92 ARG A C 1
ATOM 705 O O . ARG A 1 92 ? 7.168 3.733 3.196 1.00 94.38 92 ARG A O 1
ATOM 712 N N . ARG A 1 93 ? 7.441 2.767 5.206 1.00 94.69 93 ARG A N 1
ATOM 713 C CA . ARG A 1 93 ? 8.444 1.788 4.741 1.00 94.69 93 ARG A CA 1
ATOM 714 C C . ARG A 1 93 ? 7.880 0.798 3.725 1.00 94.69 93 ARG A C 1
ATOM 716 O O . ARG A 1 93 ? 8.637 0.283 2.915 1.00 94.69 93 ARG A O 1
ATOM 723 N N . SER A 1 94 ? 6.578 0.534 3.763 1.00 95.00 94 SER A N 1
ATOM 724 C CA . SER A 1 94 ? 5.883 -0.303 2.783 1.00 95.00 94 SER A CA 1
ATOM 725 C C . SER A 1 94 ? 5.499 0.436 1.495 1.00 95.00 94 SER A C 1
ATOM 727 O O . SER A 1 94 ? 4.899 -0.182 0.621 1.00 95.00 94 SER A O 1
ATOM 729 N N . GLY A 1 95 ? 5.830 1.725 1.355 1.00 92.38 95 GLY A N 1
ATOM 730 C CA . GLY A 1 95 ? 5.580 2.510 0.143 1.00 92.38 95 GLY A CA 1
ATOM 731 C C . GLY A 1 95 ? 4.252 3.273 0.121 1.00 92.38 95 GLY A C 1
ATOM 732 O O . GLY A 1 95 ? 3.854 3.775 -0.927 1.00 92.38 95 GLY A O 1
ATOM 733 N N . PHE A 1 96 ? 3.540 3.381 1.247 1.00 92.31 96 PHE A N 1
ATOM 734 C CA . PHE A 1 96 ? 2.344 4.223 1.319 1.00 92.31 96 PHE A CA 1
ATOM 735 C C . PHE A 1 96 ? 2.717 5.696 1.511 1.00 92.31 96 PHE A C 1
ATOM 737 O O . PHE A 1 96 ? 3.492 6.051 2.404 1.00 92.31 96 PHE A O 1
ATOM 744 N N . GLY A 1 97 ? 2.087 6.571 0.724 1.00 87.19 97 GLY A N 1
ATOM 745 C CA . GLY A 1 97 ? 2.069 8.003 1.000 1.00 87.19 97 GLY A CA 1
ATOM 746 C C . GLY A 1 97 ? 1.197 8.288 2.221 1.00 87.19 97 GLY A C 1
ATOM 747 O O . GLY A 1 97 ? 0.024 7.921 2.242 1.00 87.19 97 GLY A O 1
ATOM 748 N N . ILE A 1 98 ? 1.761 8.937 3.240 1.00 79.81 98 ILE A N 1
ATOM 749 C CA . ILE A 1 98 ? 1.019 9.364 4.430 1.00 79.81 98 ILE A CA 1
ATOM 750 C C . ILE A 1 98 ? 0.941 10.884 4.414 1.00 79.81 98 ILE A C 1
ATOM 752 O O . ILE A 1 98 ? 1.947 11.553 4.654 1.00 79.81 98 ILE A O 1
ATOM 756 N N . THR A 1 99 ? -0.244 11.412 4.122 1.00 64.88 99 THR A N 1
ATOM 757 C CA . THR A 1 99 ? -0.545 12.836 4.278 1.00 64.88 99 THR A CA 1
ATOM 758 C C . THR A 1 99 ? -0.825 13.102 5.755 1.00 64.88 99 THR A C 1
ATOM 760 O O . THR A 1 99 ? -1.653 12.417 6.356 1.00 64.88 99 THR A O 1
ATOM 763 N N . SER A 1 100 ? -0.066 14.025 6.342 1.00 53.75 100 SER A N 1
ATOM 764 C CA . SER A 1 100 ? -0.275 14.565 7.692 1.00 53.75 100 SER A CA 1
ATOM 765 C C . SER A 1 100 ? -1.459 15.516 7.737 1.00 53.75 100 SER A C 1
ATOM 767 O O . SER A 1 100 ? -1.583 16.285 6.757 1.00 53.75 100 SER A O 1
#

Sequence (100 aa):
MSNGSVKSKPVSLEPKASGVIAKLMQGEVDAAIVYHTDVVKNHKLIKEIEFSDRFASSTRYSIAIISDGKQKALARTFVDFIKSSQSISFLRRSGFGITS

InterPro domains:
  IPR050682 Molybdate-binding protein ModA/tungstate-binding [PTHR30632] (10-97)

pLDDT: mean 87.8, std 13.14, range [36.25, 97.88]

Foldseek 3Di:
DDQPDPPDDDPDDDPDLVVQVVCCQVPVDVDDDHAQLVCLVCVVRDDDDDGPDNVVDDDDDDDDDDPPDPPRVVSVVVVVVCVDPVNVVVCVSSRDDDDD

Radius of gyration: 17.72 Å; Cα contacts (8 Å, |Δi|>4): 53; chains: 1; bounding box: 39×33×48 Å

Solvent-accessible surface area (backbone atoms only — not comparable to full-atom values): 6827 Å² total; per-residue (Å²): 135,83,78,89,68,82,82,68,79,74,93,72,84,63,98,43,71,70,55,49,53,52,36,46,76,71,62,79,37,98,75,79,95,74,58,60,39,56,42,62,76,37,56,93,81,52,84,88,80,82,62,94,62,70,73,82,64,78,87,87,88,83,87,82,76,65,90,85,50,92,53,55,68,61,47,48,54,50,54,53,47,58,70,29,72,68,39,47,53,49,41,45,75,48,46,46,88,80,85,130

Secondary structure (DSSP, 8-state):
-------SPPS---SSHHHHHHHHHTTS-S-----HHHHHHTTTT------S-TTSS---------TT-TTHHHHHHHHHHHTSHHHHHHHHHTT-----

Mean predicted aligned error: 6.11 Å

Organism: NCBI:txid449393